Protein AF-A0A920BKD0-F1 (afdb_monomer_lite)

Structure (mmCIF, N/CA/C/O backbone):
data_AF-A0A920BKD0-F1
#
_entry.id   AF-A0A920BKD0-F1
#
loop_
_atom_site.group_PDB
_atom_site.id
_atom_site.type_symbol
_atom_site.label_atom_id
_atom_site.label_alt_id
_atom_site.label_comp_id
_atom_site.label_asym_id
_atom_site.label_entity_id
_atom_site.label_seq_id
_atom_site.pdbx_PDB_ins_code
_atom_site.Cartn_x
_atom_site.Cartn_y
_atom_site.Cartn_z
_atom_site.occupancy
_atom_site.B_iso_or_equiv
_atom_site.auth_seq_id
_atom_site.auth_comp_id
_atom_site.auth_asym_id
_atom_site.auth_atom_id
_atom_site.pdbx_PDB_model_num
ATOM 1 N N . MET A 1 1 ? 7.411 -21.152 10.111 1.00 87.44 1 MET A N 1
ATOM 2 C CA . MET A 1 1 ? 6.054 -21.267 9.535 1.00 87.44 1 MET A CA 1
ATOM 3 C C . MET A 1 1 ? 5.217 -20.117 10.068 1.00 87.44 1 MET A C 1
ATOM 5 O O . MET A 1 1 ? 5.127 -19.986 11.282 1.00 87.44 1 MET A O 1
ATOM 9 N N . LEU A 1 2 ? 4.671 -19.265 9.196 1.00 95.38 2 LEU A N 1
ATOM 10 C CA . LEU A 1 2 ? 3.698 -18.247 9.600 1.00 95.38 2 LEU A CA 1
ATOM 11 C C . LEU A 1 2 ? 2.350 -18.937 9.839 1.00 95.38 2 LEU A C 1
ATOM 13 O O . LEU A 1 2 ? 1.892 -19.672 8.970 1.00 95.38 2 LEU A O 1
ATOM 17 N N . THR A 1 3 ? 1.745 -18.735 11.008 1.00 98.00 3 THR A N 1
ATOM 18 C CA . THR A 1 3 ? 0.514 -19.442 11.408 1.00 98.00 3 THR A CA 1
ATOM 19 C C . THR A 1 3 ? -0.726 -18.557 11.388 1.00 98.00 3 THR A C 1
ATOM 21 O O . THR A 1 3 ? -1.822 -19.063 11.176 1.00 98.00 3 THR A O 1
ATOM 24 N N . GLN A 1 4 ? -0.571 -17.244 11.588 1.00 97.62 4 GLN A N 1
ATOM 25 C CA . GLN A 1 4 ? -1.667 -16.280 11.517 1.00 97.62 4 GLN A CA 1
ATOM 26 C C . GLN A 1 4 ? -1.153 -14.857 11.283 1.00 97.62 4 GLN A C 1
ATOM 28 O O . GLN A 1 4 ? -0.057 -14.501 11.719 1.00 97.62 4 GLN A O 1
ATOM 33 N N . ILE A 1 5 ? -2.000 -14.031 10.672 1.00 97.19 5 ILE A N 1
ATOM 34 C CA . ILE A 1 5 ? -1.887 -12.572 10.659 1.00 97.19 5 ILE A CA 1
ATOM 35 C C . ILE A 1 5 ? -3.174 -12.039 11.284 1.00 97.19 5 ILE A C 1
ATOM 37 O O . ILE A 1 5 ? -4.266 -12.433 10.881 1.00 97.19 5 ILE A O 1
ATOM 41 N N . LYS A 1 6 ? -3.054 -11.162 12.281 1.00 97.62 6 LYS A N 1
ATOM 42 C CA . LYS A 1 6 ? -4.201 -10.486 12.895 1.00 97.62 6 LYS A CA 1
ATOM 43 C C . LYS A 1 6 ? -4.290 -9.079 12.331 1.00 97.62 6 LYS A C 1
ATOM 45 O O . LYS A 1 6 ? -3.353 -8.302 12.486 1.00 97.62 6 LYS A O 1
ATOM 50 N N . VAL A 1 7 ? -5.415 -8.763 11.704 1.00 95.38 7 VAL A N 1
ATOM 51 C CA . VAL A 1 7 ? -5.692 -7.435 11.156 1.00 95.38 7 VAL A CA 1
ATOM 52 C C . VAL A 1 7 ? -6.826 -6.819 11.976 1.00 95.38 7 VAL A C 1
ATOM 54 O O . VAL A 1 7 ? -7.878 -7.451 12.094 1.00 95.38 7 VAL A O 1
ATOM 57 N N . PRO A 1 8 ? -6.634 -5.635 12.585 1.00 93.81 8 PRO A N 1
ATOM 58 C CA . PRO A 1 8 ? -7.705 -4.946 13.296 1.00 93.81 8 PRO A CA 1
ATOM 59 C C . PRO A 1 8 ? -8.873 -4.613 12.364 1.00 93.81 8 PRO A C 1
ATOM 61 O O . PRO A 1 8 ? -8.666 -4.147 11.245 1.00 93.81 8 PRO A O 1
ATOM 64 N N . SER A 1 9 ? -10.103 -4.820 12.838 1.00 93.69 9 SER A N 1
ATOM 65 C CA . SER A 1 9 ? -11.296 -4.37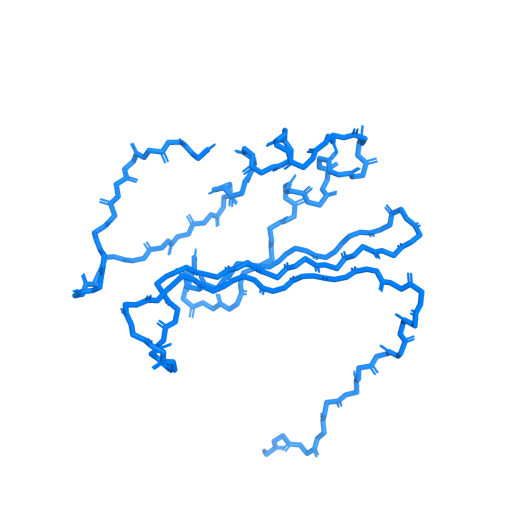5 12.116 1.00 93.69 9 SER A CA 1
ATOM 66 C C . SER A 1 9 ? -11.440 -2.860 12.236 1.00 93.69 9 SER A C 1
ATOM 68 O O . SER A 1 9 ? -11.407 -2.322 13.341 1.00 93.69 9 SER A O 1
ATOM 70 N N . VAL A 1 10 ? -11.631 -2.187 11.104 1.00 94.44 10 VAL A N 1
ATOM 71 C CA . VAL A 1 10 ? -11.807 -0.730 11.011 1.00 94.44 10 VAL A CA 1
ATOM 72 C C . VAL A 1 10 ? -13.010 -0.421 10.104 1.00 94.44 10 VAL A C 1
ATOM 74 O O . VAL A 1 10 ? -12.831 -0.016 8.960 1.00 94.44 10 VAL A O 1
ATOM 77 N N . PRO A 1 11 ? -14.250 -0.678 10.566 1.00 93.75 11 PRO A N 1
ATOM 78 C CA . PRO A 1 11 ? -15.444 -0.669 9.710 1.00 93.75 11 PRO A CA 1
ATOM 79 C C . PRO A 1 11 ? -15.772 0.70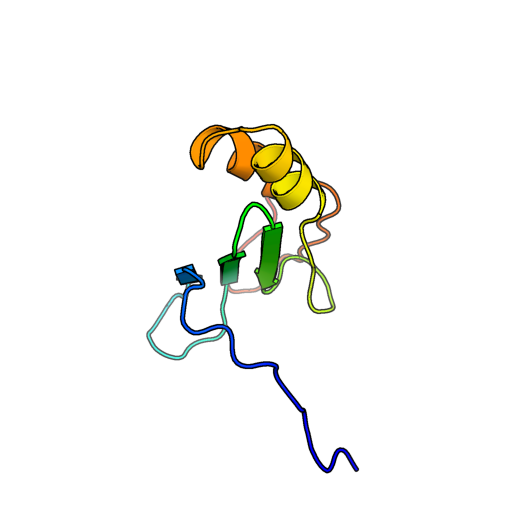9 9.121 1.00 93.75 11 PRO A C 1
ATOM 81 O O . PRO A 1 11 ? -16.331 0.784 8.032 1.00 93.75 11 PRO A O 1
ATOM 84 N N . ASP A 1 12 ? -15.382 1.782 9.811 1.00 95.06 12 ASP A N 1
ATOM 85 C CA . ASP A 1 12 ? -15.611 3.164 9.374 1.00 95.06 12 ASP A CA 1
ATOM 86 C C . ASP A 1 12 ? -14.489 3.700 8.469 1.00 95.06 12 ASP A C 1
ATOM 88 O O . ASP A 1 12 ? -14.579 4.810 7.936 1.00 95.06 12 ASP A O 1
ATOM 92 N N . ALA A 1 13 ? -13.418 2.921 8.280 1.00 96.06 13 ALA A N 1
ATOM 93 C CA . ALA A 1 13 ? -12.319 3.3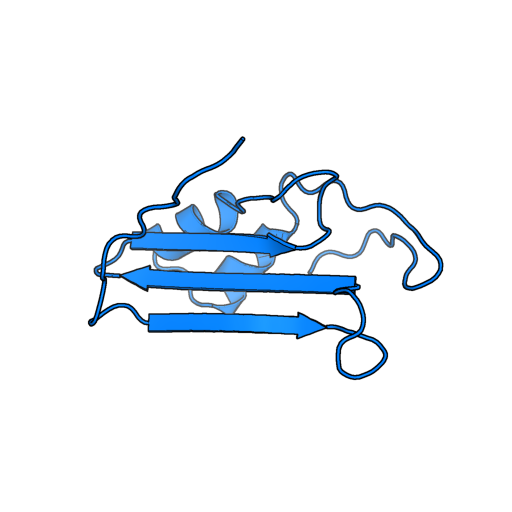15 7.416 1.00 96.06 13 ALA A CA 1
ATOM 94 C C . ALA A 1 13 ? -12.734 3.253 5.945 1.00 96.06 13 ALA A C 1
ATOM 96 O O . ALA A 1 13 ? -13.373 2.307 5.479 1.00 96.06 13 ALA A O 1
ATOM 97 N N . LYS A 1 14 ? -12.280 4.241 5.177 1.00 96.69 14 LYS A N 1
ATOM 98 C CA . LYS A 1 14 ? -12.361 4.214 3.717 1.00 96.69 14 LYS A CA 1
ATOM 99 C C . LYS A 1 14 ? -11.068 3.643 3.173 1.00 96.69 14 LYS A C 1
ATOM 101 O O . LYS A 1 14 ? -9.990 3.959 3.672 1.00 96.69 14 LYS A O 1
ATOM 106 N N . TRP A 1 15 ? -11.164 2.834 2.131 1.00 96.75 15 TRP A N 1
ATOM 107 C CA . TRP A 1 15 ? -9.995 2.255 1.492 1.00 96.75 15 TRP A CA 1
ATOM 108 C C . TRP A 1 15 ? -10.176 2.180 -0.016 1.00 96.75 15 TRP A C 1
ATOM 110 O O . TRP A 1 15 ? -11.291 2.175 -0.536 1.00 96.75 15 TRP A O 1
ATOM 120 N N . SER A 1 16 ? -9.056 2.130 -0.720 1.00 97.06 16 SER A N 1
ATOM 121 C CA . SER A 1 16 ? -9.014 1.815 -2.139 1.00 97.06 16 SER A CA 1
ATOM 122 C C . SER A 1 16 ? -7.736 1.053 -2.432 1.00 97.06 16 SER A C 1
ATOM 124 O O . SER A 1 16 ? -6.685 1.327 -1.849 1.00 97.06 16 SER A O 1
ATOM 126 N N . PHE A 1 17 ? -7.835 0.094 -3.342 1.00 97.00 17 PHE A N 1
ATOM 127 C CA . PHE A 1 17 ? -6.682 -0.574 -3.914 1.00 97.00 17 PHE A CA 1
ATOM 128 C C . PHE A 1 17 ? -6.769 -0.478 -5.427 1.00 97.00 17 PHE A C 1
ATOM 130 O O . PHE A 1 17 ? -7.723 -0.967 -6.029 1.00 97.00 17 PHE A O 1
ATOM 137 N N . GLN A 1 18 ? -5.777 0.169 -6.025 1.00 96.44 18 GLN A N 1
ATOM 138 C CA . GLN A 1 18 ? -5.663 0.317 -7.466 1.00 96.44 18 GLN A CA 1
ATOM 139 C C . GLN A 1 18 ? -4.439 -0.445 -7.941 1.00 96.44 18 GLN A C 1
ATOM 141 O O . GLN A 1 18 ? -3.354 -0.344 -7.366 1.00 96.44 18 GLN A O 1
ATOM 146 N N . LYS A 1 19 ? -4.628 -1.222 -9.002 1.00 95.25 19 LYS A N 1
ATOM 147 C CA . LYS A 1 19 ? -3.590 -2.056 -9.592 1.00 95.25 19 LYS A CA 1
ATOM 148 C C . LYS A 1 19 ? -3.502 -1.752 -11.076 1.00 95.25 19 LYS A C 1
ATOM 150 O O . LYS A 1 19 ? -4.491 -1.902 -11.786 1.00 95.25 19 LYS A O 1
ATOM 155 N N . PHE A 1 20 ? -2.316 -1.354 -11.522 1.00 93.94 20 PHE A N 1
ATOM 156 C CA . PHE A 1 20 ? -2.013 -1.194 -12.933 1.00 93.94 20 PHE A CA 1
ATOM 157 C C . PHE A 1 20 ? -1.263 -2.429 -13.435 1.00 93.94 20 PHE A C 1
ATOM 159 O O . PHE A 1 20 ? -0.199 -2.785 -12.926 1.00 93.94 20 PHE A O 1
ATOM 166 N N . ASN A 1 21 ? -1.847 -3.127 -14.405 1.00 94.31 21 ASN A N 1
ATOM 167 C CA . ASN A 1 21 ? -1.372 -4.410 -14.913 1.00 94.31 21 ASN A CA 1
ATOM 168 C C . ASN A 1 21 ? -1.744 -4.569 -16.390 1.00 94.31 21 ASN A C 1
ATOM 170 O O . ASN A 1 21 ? -2.735 -4.015 -16.859 1.00 94.31 21 ASN A O 1
ATOM 174 N N . ARG A 1 22 ? -0.952 -5.355 -17.126 1.00 91.38 22 ARG A N 1
ATOM 175 C CA . ARG A 1 22 ? -1.129 -5.533 -18.578 1.00 91.38 22 ARG A CA 1
ATOM 176 C C . ARG A 1 22 ? -2.373 -6.348 -18.923 1.00 91.38 22 ARG A C 1
ATOM 178 O O . ARG A 1 22 ? -3.054 -6.055 -19.899 1.00 91.38 22 ARG A O 1
ATOM 185 N N . ARG A 1 23 ? -2.641 -7.401 -18.151 1.00 92.88 23 ARG A N 1
ATOM 186 C CA . ARG A 1 23 ? -3.790 -8.302 -18.317 1.00 92.88 23 ARG A CA 1
ATOM 187 C C . ARG A 1 23 ? -4.359 -8.635 -16.951 1.00 92.88 23 ARG A C 1
ATOM 189 O O . ARG A 1 23 ? -3.618 -8.638 -15.968 1.00 92.88 23 ARG A O 1
ATOM 196 N N . ALA A 1 24 ? -5.655 -8.928 -16.877 1.00 86.56 24 ALA A N 1
ATOM 197 C CA . ALA A 1 24 ? -6.297 -9.327 -15.627 1.00 86.56 24 ALA A CA 1
ATOM 198 C C . ALA A 1 24 ? -5.494 -10.436 -14.919 1.00 86.56 24 ALA A C 1
ATOM 200 O O . ALA A 1 24 ? -4.997 -11.348 -15.569 1.00 86.56 24 ALA A O 1
ATOM 201 N N . GLN A 1 25 ? -5.367 -10.326 -13.592 1.00 86.19 25 GLN A N 1
ATOM 202 C CA . GLN A 1 25 ? -4.611 -11.241 -12.719 1.00 86.19 25 GLN A CA 1
ATOM 203 C C . GLN A 1 25 ? -3.072 -11.236 -12.852 1.00 86.19 25 GLN A C 1
ATOM 205 O O . GLN A 1 25 ? -2.427 -11.780 -11.956 1.00 86.19 25 GLN A O 1
ATOM 210 N N . ASP A 1 26 ? -2.465 -10.573 -13.848 1.00 91.06 26 ASP A N 1
ATOM 211 C CA . ASP A 1 26 ? -0.998 -10.390 -13.906 1.00 91.06 26 ASP A CA 1
ATOM 212 C C . ASP A 1 26 ? -0.475 -9.661 -12.658 1.00 91.06 26 ASP A C 1
ATOM 214 O O . ASP A 1 26 ? -1.231 -8.983 -11.954 1.00 91.06 26 ASP A O 1
ATOM 218 N N . TRP A 1 27 ? 0.830 -9.748 -12.387 1.00 89.69 27 TRP A N 1
ATOM 219 C CA . TRP A 1 27 ? 1.454 -8.946 -11.333 1.00 89.69 27 TRP A CA 1
ATOM 220 C C . TRP A 1 27 ? 1.273 -7.440 -11.581 1.00 89.69 27 TRP A C 1
ATOM 222 O O . TRP A 1 27 ? 1.073 -6.996 -12.713 1.00 89.69 27 TRP A O 1
ATOM 232 N N . ALA A 1 28 ? 1.279 -6.653 -10.503 1.00 91.44 28 ALA A N 1
ATOM 233 C CA . ALA A 1 28 ? 1.181 -5.203 -10.626 1.00 91.44 28 ALA A CA 1
ATOM 234 C C . ALA A 1 28 ? 2.478 -4.664 -11.238 1.00 91.44 28 ALA A C 1
ATOM 236 O O . ALA A 1 28 ? 3.550 -4.984 -10.730 1.00 91.44 28 ALA A O 1
ATOM 237 N N . ILE A 1 29 ? 2.369 -3.832 -12.276 1.00 94.50 29 ILE A N 1
ATOM 238 C CA . ILE A 1 29 ? 3.481 -2.969 -12.695 1.00 94.50 29 ILE A CA 1
ATOM 239 C C . ILE A 1 29 ? 3.723 -1.960 -11.575 1.00 94.50 29 ILE A C 1
ATOM 241 O O . ILE A 1 29 ? 4.818 -1.885 -11.034 1.00 94.50 29 ILE A O 1
ATOM 245 N N . VAL A 1 30 ? 2.656 -1.257 -11.187 1.00 94.31 30 VAL A N 1
ATOM 246 C C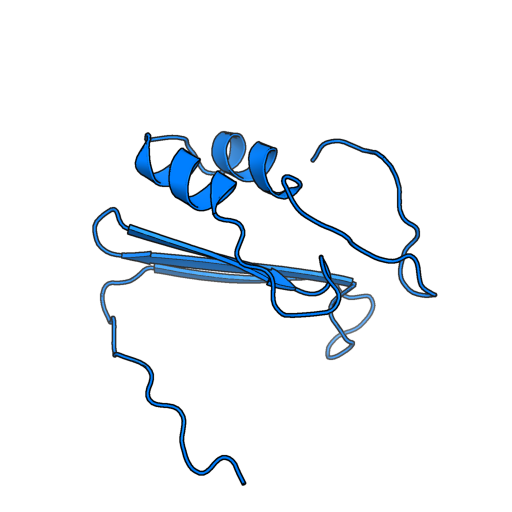A . VAL A 1 30 ? 2.565 -0.437 -9.978 1.00 94.31 30 VAL A CA 1
ATOM 247 C C . VAL A 1 30 ? 1.192 -0.680 -9.359 1.00 94.31 30 VAL A C 1
ATOM 249 O O . VAL A 1 3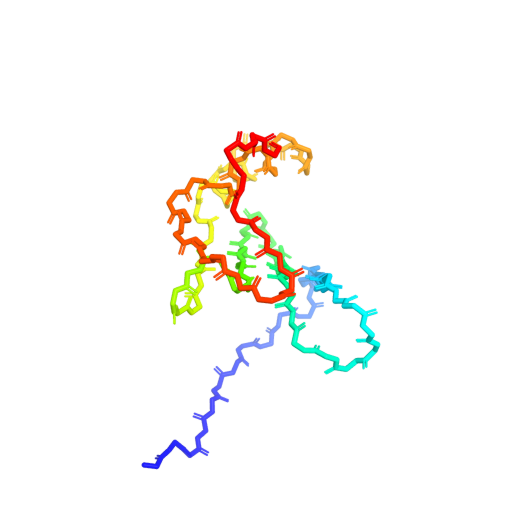0 ? 0.196 -0.886 -10.063 1.00 94.31 30 VAL A O 1
ATOM 252 N N . GLY A 1 31 ? 1.125 -0.679 -8.035 1.00 95.19 31 GLY A N 1
ATOM 253 C CA . GLY A 1 31 ? -0.138 -0.663 -7.304 1.00 95.19 31 GLY A CA 1
ATOM 254 C C . GLY A 1 31 ? -0.097 0.338 -6.163 1.00 95.19 31 GLY A C 1
ATOM 255 O O . GLY A 1 31 ? 0.973 0.636 -5.642 1.00 95.19 31 GLY A O 1
ATOM 256 N N . ALA A 1 32 ? -1.262 0.829 -5.762 1.00 97.12 32 ALA A N 1
ATOM 257 C CA . ALA A 1 32 ? -1.416 1.718 -4.622 1.00 97.12 32 ALA A CA 1
ATOM 258 C C . ALA A 1 32 ? -2.558 1.217 -3.738 1.00 97.12 32 ALA A C 1
ATOM 260 O O . ALA A 1 32 ? -3.673 0.994 -4.215 1.00 97.12 32 ALA A O 1
ATOM 261 N N . SER A 1 33 ? -2.281 1.049 -2.449 1.00 97.75 33 SER A N 1
ATOM 262 C CA . SER A 1 33 ? -3.299 0.855 -1.419 1.00 97.75 33 SER A CA 1
ATOM 263 C C . SER A 1 33 ? -3.355 2.086 -0.535 1.00 97.75 33 SER A C 1
ATOM 265 O O . SER A 1 33 ? -2.320 2.532 -0.041 1.00 97.75 33 SER A O 1
ATOM 267 N N . VAL A 1 34 ? -4.559 2.584 -0.292 1.00 97.38 34 VAL A N 1
ATOM 268 C CA . VAL A 1 34 ? -4.809 3.669 0.652 1.00 97.38 34 VAL A CA 1
ATOM 269 C C . VAL A 1 34 ? -5.874 3.213 1.633 1.00 97.38 34 VAL A C 1
ATOM 271 O O . VAL A 1 34 ? -6.887 2.642 1.230 1.00 97.38 34 VAL A O 1
ATOM 274 N N . LEU A 1 35 ? -5.655 3.501 2.908 1.00 97.38 35 LEU A N 1
ATOM 275 C CA . LEU A 1 35 ? -6.640 3.408 3.972 1.00 97.38 35 LEU A CA 1
ATOM 276 C C . LEU A 1 35 ? -6.673 4.747 4.701 1.00 97.38 35 LEU A C 1
ATOM 278 O O . LEU A 1 35 ? -5.624 5.280 5.044 1.00 97.38 35 LEU A O 1
ATOM 282 N N . VAL A 1 36 ? -7.862 5.286 4.947 1.00 95.44 36 VAL A N 1
ATOM 283 C CA . VAL A 1 36 ? -8.070 6.513 5.721 1.00 95.44 36 VAL A CA 1
ATOM 284 C C . VAL A 1 36 ? -9.060 6.219 6.834 1.00 95.44 36 VAL A C 1
ATOM 286 O O . VAL A 1 36 ? -10.144 5.688 6.585 1.00 95.44 36 VAL A O 1
ATOM 289 N N . ASN A 1 37 ? -8.691 6.573 8.060 1.00 94.75 37 ASN A N 1
ATOM 290 C CA . ASN A 1 37 ? -9.492 6.344 9.252 1.00 94.75 37 ASN A CA 1
ATOM 291 C C . ASN A 1 37 ? -9.281 7.486 10.255 1.00 94.75 37 ASN A C 1
ATOM 293 O O . ASN A 1 37 ? -8.173 7.660 10.751 1.00 94.75 37 ASN A O 1
ATOM 297 N N . ASN A 1 38 ? -10.329 8.259 10.555 1.00 87.00 38 ASN A N 1
ATOM 298 C CA . ASN A 1 38 ? -10.327 9.306 11.590 1.00 87.00 38 ASN A CA 1
ATOM 299 C C . ASN A 1 38 ? -9.107 10.253 11.562 1.00 87.00 38 ASN A C 1
ATOM 301 O O . ASN A 1 38 ? -8.468 10.490 12.583 1.00 87.00 38 ASN A O 1
ATOM 305 N N . GLY A 1 39 ? -8.763 10.783 10.383 1.00 81.44 39 GLY A N 1
ATOM 306 C CA . GLY A 1 39 ? -7.623 11.697 10.206 1.00 81.44 39 GLY A CA 1
ATOM 307 C C . GLY A 1 39 ? -6.256 11.010 10.117 1.00 81.44 39 GLY A C 1
ATOM 308 O O . GLY A 1 39 ? -5.261 11.672 9.847 1.00 81.44 39 GLY A O 1
ATOM 309 N N . GLN A 1 40 ? -6.196 9.688 10.285 1.00 89.88 40 GLN A N 1
ATOM 310 C CA . GLN A 1 40 ? -5.008 8.883 10.017 1.00 89.88 40 GLN A CA 1
ATOM 311 C C . GLN A 1 40 ? -5.095 8.261 8.625 1.00 89.88 40 GLN A C 1
ATOM 313 O O . GLN A 1 40 ? -6.186 7.946 8.140 1.00 89.88 40 GLN A O 1
ATOM 318 N N . SER A 1 41 ? -3.943 8.042 7.995 1.00 96.50 41 SER A N 1
ATOM 319 C CA . SER A 1 41 ? -3.865 7.332 6.723 1.00 96.50 41 SER A CA 1
ATOM 320 C C . SER A 1 41 ? -2.744 6.295 6.712 1.00 96.50 41 SER A C 1
ATOM 322 O O . SER A 1 41 ? -1.753 6.412 7.431 1.00 96.50 41 SER A O 1
ATOM 324 N N . GLY A 1 42 ? -2.949 5.243 5.926 1.00 97.31 42 GLY A N 1
ATOM 325 C CA . GLY A 1 42 ? -1.939 4.266 5.553 1.00 97.31 42 GLY A CA 1
ATOM 326 C C . GLY A 1 42 ? -1.867 4.204 4.035 1.00 97.31 42 GLY A C 1
ATOM 327 O O . GLY A 1 42 ? -2.874 3.898 3.395 1.00 97.31 42 GLY A O 1
ATOM 328 N N . VAL A 1 43 ? -0.705 4.495 3.459 1.00 98.00 43 VAL A N 1
ATOM 329 C CA . VAL A 1 43 ? -0.471 4.487 2.013 1.00 98.00 43 VAL A CA 1
ATOM 330 C C . VAL A 1 43 ? 0.681 3.543 1.712 1.00 98.00 43 VAL A C 1
ATOM 332 O O . VAL A 1 43 ? 1.766 3.649 2.279 1.00 98.00 43 VAL A O 1
ATOM 335 N N . SER A 1 44 ? 0.464 2.582 0.821 1.00 97.88 44 SER A N 1
ATOM 336 C CA . SER A 1 44 ? 1.516 1.651 0.409 1.00 97.88 44 SER A CA 1
ATOM 337 C C . SER A 1 44 ? 1.541 1.479 -1.096 1.00 97.88 44 SER A C 1
ATOM 339 O O . SER A 1 44 ? 0.497 1.473 -1.752 1.00 97.88 44 SER A O 1
ATOM 341 N N . LEU A 1 45 ? 2.752 1.339 -1.626 1.00 97.19 45 LEU A N 1
ATOM 342 C CA . LEU A 1 45 ? 3.012 1.191 -3.045 1.00 97.19 45 LEU A CA 1
ATOM 343 C C . LEU A 1 45 ? 3.560 -0.206 -3.325 1.00 97.19 45 LEU A C 1
ATOM 345 O O . LEU A 1 45 ? 4.481 -0.695 -2.668 1.00 97.19 45 LEU A O 1
ATOM 349 N N . VAL A 1 46 ? 2.965 -0.856 -4.315 1.00 95.62 46 VAL A N 1
ATOM 350 C CA . VAL A 1 46 ? 3.358 -2.182 -4.783 1.00 95.62 46 VAL A CA 1
ATOM 351 C C . VAL A 1 46 ? 4.359 -2.014 -5.915 1.00 95.62 46 VAL A C 1
ATOM 353 O O . VAL A 1 46 ? 4.110 -1.236 -6.833 1.00 95.62 46 VAL A O 1
ATOM 356 N N . ASN A 1 47 ? 5.446 -2.788 -5.858 1.00 93.75 47 ASN A N 1
ATOM 357 C CA . ASN A 1 47 ? 6.503 -2.824 -6.874 1.00 93.75 47 ASN A CA 1
ATOM 358 C C . ASN A 1 47 ? 7.291 -1.505 -7.036 1.00 93.75 47 ASN A C 1
ATOM 360 O O . ASN A 1 47 ? 7.951 -1.293 -8.046 1.00 93.75 47 ASN A O 1
ATOM 364 N N . MET A 1 48 ? 7.252 -0.634 -6.020 1.00 95.06 48 MET A N 1
ATOM 365 C CA . MET A 1 48 ? 8.056 0.600 -5.943 1.00 95.06 48 MET A CA 1
ATOM 366 C C . MET A 1 48 ? 9.322 0.439 -5.079 1.00 95.06 48 MET A C 1
ATOM 368 O O . MET A 1 48 ? 9.997 1.418 -4.770 1.00 95.06 48 MET A O 1
ATOM 372 N N . HIS A 1 49 ? 9.615 -0.794 -4.661 1.00 94.38 49 HIS A N 1
ATOM 373 C CA . HIS A 1 49 ? 10.821 -1.225 -3.955 1.00 94.38 49 HIS A CA 1
ATOM 374 C C . HIS A 1 49 ? 10.942 -2.755 -4.076 1.00 94.38 49 HIS A C 1
ATOM 376 O O . HIS A 1 49 ? 9.992 -3.434 -4.476 1.00 94.38 49 HIS A O 1
ATOM 382 N N . SER A 1 50 ? 12.082 -3.316 -3.665 1.00 91.56 50 SER A N 1
ATOM 383 C CA . SER A 1 50 ? 12.293 -4.772 -3.550 1.00 91.56 50 SER A CA 1
ATOM 384 C C . SER A 1 50 ? 11.449 -5.455 -2.458 1.00 91.56 50 SER A C 1
ATOM 386 O O . SER A 1 50 ? 11.353 -6.683 -2.420 1.00 91.56 50 SER A O 1
ATOM 388 N N . THR A 1 51 ? 10.822 -4.677 -1.573 1.00 92.19 51 THR A N 1
ATOM 389 C CA . THR A 1 51 ? 9.928 -5.116 -0.492 1.00 92.19 51 THR A CA 1
ATOM 390 C C . THR A 1 51 ? 8.672 -4.229 -0.455 1.00 92.19 51 THR A C 1
ATOM 392 O O . THR A 1 51 ? 8.630 -3.201 -1.134 1.00 92.19 51 THR A O 1
ATOM 395 N N . PRO A 1 52 ? 7.609 -4.596 0.292 1.00 88.94 52 PRO A N 1
ATOM 396 C CA . PRO A 1 52 ? 6.448 -3.720 0.451 1.00 88.94 52 PRO A CA 1
ATOM 397 C C . PRO A 1 52 ? 6.849 -2.331 0.970 1.00 88.94 52 PRO A C 1
ATOM 399 O O . PRO A 1 52 ? 7.481 -2.226 2.020 1.00 88.94 52 PRO A O 1
ATOM 402 N N . PHE A 1 53 ? 6.462 -1.276 0.249 1.00 96.44 53 PHE A N 1
ATOM 403 C CA . PHE A 1 53 ? 6.853 0.100 0.551 1.00 96.44 53 PHE A CA 1
ATOM 404 C C . PHE A 1 53 ? 5.680 0.903 1.106 1.00 96.44 53 PHE A C 1
ATOM 406 O O . PHE A 1 53 ? 4.607 0.941 0.502 1.00 96.44 53 PHE A O 1
ATOM 413 N N . ARG A 1 54 ? 5.892 1.573 2.240 1.00 97.75 54 ARG A N 1
ATOM 414 C CA . ARG A 1 54 ? 4.923 2.491 2.846 1.00 97.75 54 ARG A CA 1
ATOM 415 C C . ARG A 1 54 ? 5.316 3.931 2.518 1.00 97.75 54 ARG A C 1
ATOM 417 O O . ARG A 1 54 ? 6.396 4.365 2.901 1.00 97.75 54 ARG A O 1
ATOM 424 N N . ALA A 1 55 ? 4.441 4.662 1.834 1.00 97.94 55 ALA A N 1
ATOM 425 C CA . ALA A 1 55 ? 4.713 6.014 1.351 1.00 97.94 55 ALA A CA 1
ATOM 426 C C . ALA A 1 55 ? 4.379 7.062 2.427 1.00 97.94 55 ALA A C 1
ATOM 428 O O . ALA A 1 55 ? 3.355 7.742 2.356 1.00 97.94 55 ALA A O 1
ATOM 429 N N . THR A 1 56 ? 5.242 7.189 3.438 1.00 97.81 56 THR A N 1
ATOM 430 C CA . THR A 1 56 ? 5.012 8.082 4.591 1.00 97.81 56 THR A CA 1
ATOM 431 C C . THR A 1 56 ? 4.892 9.553 4.198 1.00 97.81 56 THR A C 1
ATOM 433 O O . THR A 1 56 ? 4.086 10.259 4.787 1.00 97.81 56 THR A O 1
ATOM 436 N N . ALA A 1 57 ? 5.596 10.001 3.154 1.00 97.81 57 ALA A N 1
ATOM 437 C CA . ALA A 1 57 ? 5.479 11.374 2.653 1.00 97.81 57 ALA A CA 1
ATOM 438 C C . ALA A 1 57 ? 4.051 11.709 2.168 1.00 97.81 57 ALA A C 1
ATOM 440 O O . ALA A 1 57 ? 3.560 12.819 2.367 1.00 97.81 57 ALA A O 1
ATOM 441 N N . VAL A 1 58 ? 3.343 10.733 1.585 1.00 97.69 58 VAL A N 1
ATOM 442 C CA . VAL A 1 58 ? 1.929 10.889 1.198 1.00 97.69 58 VAL A CA 1
ATOM 443 C C . VAL A 1 58 ? 1.041 10.944 2.442 1.00 97.69 58 VAL A C 1
ATOM 445 O O . VAL A 1 58 ? 0.129 11.765 2.516 1.00 97.69 58 VAL A O 1
ATOM 448 N N . GLU A 1 59 ? 1.312 10.093 3.435 1.00 97.81 59 GLU A N 1
ATOM 449 C CA . GLU A 1 59 ? 0.569 10.077 4.703 1.00 97.81 59 GLU A CA 1
ATOM 450 C C . GLU A 1 59 ? 0.700 11.410 5.459 1.00 97.81 59 GLU A C 1
ATOM 452 O O . GLU A 1 59 ? -0.294 11.932 5.966 1.00 97.81 59 GLU A O 1
ATOM 457 N N . GLU A 1 60 ? 1.903 11.989 5.488 1.00 97.31 60 GLU A N 1
ATOM 458 C CA . GLU A 1 60 ? 2.205 13.294 6.089 1.00 97.31 60 GLU A CA 1
ATOM 459 C C . GLU A 1 60 ? 1.508 14.447 5.356 1.00 97.31 60 GLU A C 1
ATOM 461 O O . GLU A 1 60 ? 0.960 15.349 5.997 1.00 97.31 60 GLU A O 1
ATOM 466 N N . ALA A 1 61 ? 1.464 14.403 4.020 1.00 96.75 61 ALA A N 1
ATOM 467 C CA . ALA A 1 61 ? 0.730 15.381 3.224 1.00 96.75 61 ALA A CA 1
ATOM 468 C C . ALA A 1 61 ? -0.777 15.328 3.528 1.00 96.75 61 ALA A C 1
ATOM 470 O O . ALA A 1 61 ? -1.389 16.364 3.796 1.00 96.75 61 ALA A O 1
ATOM 471 N N . ILE A 1 62 ? -1.368 14.126 3.575 1.00 95.69 62 ILE A N 1
ATOM 472 C CA . ILE A 1 62 ? -2.781 13.931 3.947 1.00 95.69 62 ILE A CA 1
ATOM 473 C C . ILE A 1 62 ? -3.046 14.462 5.360 1.00 95.69 62 ILE A C 1
ATOM 475 O O . ILE A 1 62 ? -4.023 15.180 5.574 1.00 95.69 62 ILE A O 1
ATOM 479 N N . ALA A 1 63 ? -2.178 14.143 6.325 1.00 96.00 63 ALA A N 1
ATOM 480 C CA . ALA A 1 63 ? -2.309 14.616 7.704 1.00 96.00 63 ALA A CA 1
ATOM 481 C C . ALA A 1 63 ? -2.219 16.149 7.813 1.00 96.00 63 ALA A C 1
ATOM 483 O O . ALA A 1 63 ? -2.840 16.744 8.692 1.00 96.00 63 ALA A O 1
ATOM 484 N N . SER A 1 64 ? -1.494 16.785 6.890 1.00 95.62 64 SER A N 1
ATOM 485 C CA . SER A 1 64 ? -1.367 18.244 6.776 1.00 95.62 64 SER A CA 1
ATOM 486 C C . SER A 1 64 ? -2.533 18.904 6.022 1.00 95.62 64 SER A C 1
ATOM 488 O O . SER A 1 64 ? -2.531 20.118 5.829 1.00 95.62 64 SER A O 1
ATOM 490 N N . GLY A 1 65 ? -3.541 18.129 5.607 1.00 95.00 65 GLY A N 1
ATOM 491 C CA . GLY A 1 65 ? -4.748 18.619 4.938 1.00 95.00 65 GLY A CA 1
ATOM 492 C C . GLY A 1 65 ? -4.653 18.716 3.415 1.00 95.00 65 GLY A C 1
ATOM 493 O O . GLY A 1 65 ? -5.556 19.285 2.801 1.00 95.00 65 GLY A O 1
ATOM 494 N N . ALA A 1 66 ? -3.605 18.156 2.802 1.00 96.12 66 ALA A N 1
ATOM 495 C CA . ALA A 1 66 ? -3.491 18.089 1.351 1.00 96.12 66 ALA A CA 1
ATOM 496 C C . ALA A 1 66 ? -4.641 17.271 0.745 1.00 96.12 66 ALA A C 1
ATOM 498 O O . ALA A 1 66 ? -5.067 16.243 1.287 1.00 96.12 66 ALA A O 1
ATOM 499 N N . ASN A 1 67 ? -5.131 17.703 -0.414 1.00 94.94 67 ASN A N 1
ATOM 500 C CA . ASN A 1 67 ? -6.082 16.908 -1.180 1.00 94.94 67 ASN A CA 1
ATOM 501 C C . ASN A 1 67 ? -5.382 15.719 -1.872 1.00 94.94 67 ASN A C 1
ATOM 503 O O . ASN A 1 67 ? -4.156 15.611 -1.895 1.00 94.94 67 ASN A O 1
ATOM 507 N N . ALA A 1 68 ? -6.164 14.810 -2.464 1.00 93.19 68 ALA A N 1
ATOM 508 C CA . ALA A 1 68 ? -5.627 13.589 -3.071 1.00 93.19 68 ALA A CA 1
ATOM 509 C C . ALA A 1 68 ? -4.572 13.852 -4.163 1.00 93.19 68 ALA A C 1
ATOM 511 O O . ALA A 1 68 ? -3.618 13.086 -4.270 1.00 93.19 68 ALA A O 1
ATOM 512 N N . LYS A 1 69 ? -4.727 14.927 -4.949 1.00 96.00 69 LYS A N 1
ATOM 513 C CA . LYS A 1 69 ? -3.766 15.294 -5.994 1.00 96.00 69 LYS A CA 1
ATOM 514 C C . LYS A 1 69 ? -2.451 15.760 -5.370 1.00 96.00 69 LYS A C 1
ATOM 516 O O . LYS A 1 69 ? -1.411 15.194 -5.675 1.00 96.00 69 LYS A O 1
ATOM 521 N N . GLU A 1 70 ? -2.511 16.735 -4.471 1.00 96.75 70 GLU A N 1
ATOM 522 C CA . GLU A 1 70 ? -1.335 17.295 -3.784 1.00 96.75 70 GLU A CA 1
ATOM 523 C C . GLU A 1 70 ? -0.558 16.220 -3.012 1.00 96.75 70 GLU A C 1
ATOM 525 O O . GLU A 1 70 ? 0.665 16.148 -3.086 1.00 96.75 70 GLU A O 1
ATOM 530 N N . ALA A 1 71 ? -1.265 15.329 -2.312 1.00 96.69 71 ALA A N 1
ATOM 531 C CA . ALA A 1 71 ? -0.627 14.229 -1.602 1.00 96.69 71 ALA A CA 1
ATOM 532 C C . ALA A 1 71 ? 0.047 13.233 -2.564 1.00 96.69 71 ALA A C 1
ATOM 534 O O . ALA A 1 71 ? 1.125 12.722 -2.262 1.00 96.69 71 ALA A O 1
ATOM 535 N N . SER A 1 72 ? -0.557 12.964 -3.729 1.00 95.50 72 SER A N 1
ATOM 536 C CA . SER A 1 72 ? -0.009 12.011 -4.705 1.00 95.50 72 SER A CA 1
ATOM 537 C C . SER A 1 72 ? 1.314 12.459 -5.331 1.00 95.50 72 SER A C 1
ATOM 539 O O . SER A 1 72 ? 2.133 11.604 -5.661 1.00 95.50 72 SER A O 1
ATOM 541 N N . GLU A 1 73 ? 1.578 13.767 -5.388 1.00 96.56 73 GLU A N 1
ATOM 542 C CA . GLU A 1 73 ? 2.851 14.330 -5.872 1.00 96.56 73 GLU A CA 1
ATOM 543 C C . GLU A 1 73 ? 4.042 13.902 -4.986 1.00 96.56 73 GLU A C 1
ATOM 545 O O . GLU A 1 73 ? 5.189 13.889 -5.425 1.00 96.56 73 GLU A O 1
ATOM 550 N N . GLN A 1 74 ? 3.785 13.481 -3.739 1.00 97.31 74 GLN A N 1
ATOM 551 C CA . GLN A 1 74 ? 4.812 12.981 -2.817 1.00 97.31 74 GLN A CA 1
ATOM 552 C C . GLN A 1 74 ? 5.075 11.470 -2.955 1.00 97.31 74 GLN A C 1
ATOM 554 O O . GLN A 1 74 ? 5.959 10.932 -2.288 1.00 97.31 74 GLN A O 1
ATOM 559 N N . ALA A 1 75 ? 4.327 10.753 -3.803 1.00 95.94 75 ALA A N 1
ATOM 560 C CA . ALA A 1 75 ? 4.352 9.288 -3.851 1.00 95.94 75 ALA A CA 1
ATOM 561 C C . ALA A 1 75 ? 5.697 8.697 -4.299 1.00 95.94 75 ALA A C 1
ATOM 563 O O . ALA A 1 75 ? 6.031 7.582 -3.906 1.00 95.94 75 ALA A O 1
ATOM 564 N N . ALA A 1 76 ? 6.474 9.430 -5.100 1.00 93.88 76 ALA A N 1
ATOM 565 C CA . ALA A 1 76 ? 7.776 8.973 -5.583 1.00 93.88 76 ALA A CA 1
ATOM 566 C C . ALA A 1 76 ? 8.894 9.074 -4.527 1.00 93.88 76 ALA A C 1
ATOM 568 O O . ALA A 1 76 ? 9.953 8.461 -4.695 1.00 93.88 76 ALA A O 1
ATOM 569 N N . ILE A 1 77 ? 8.687 9.831 -3.443 1.00 96.31 77 ILE A N 1
ATOM 570 C CA . ILE A 1 77 ? 9.711 10.068 -2.421 1.00 96.31 77 ILE A CA 1
ATOM 571 C C . ILE A 1 77 ? 10.097 8.750 -1.747 1.00 96.31 77 ILE A C 1
ATOM 573 O O . ILE A 1 77 ? 9.254 8.051 -1.189 1.00 96.31 77 ILE A O 1
ATOM 577 N N . GLY A 1 78 ? 11.394 8.432 -1.782 1.00 94.75 78 GLY A N 1
ATOM 578 C CA . GLY A 1 78 ? 11.955 7.231 -1.159 1.00 94.75 78 GLY A CA 1
ATOM 579 C C . GLY A 1 78 ? 11.683 5.929 -1.916 1.00 94.75 78 GLY A C 1
ATOM 580 O O . GLY A 1 78 ? 11.950 4.862 -1.375 1.00 94.75 78 GLY A O 1
ATOM 581 N N . THR A 1 79 ? 11.146 5.996 -3.137 1.00 95.12 79 THR A N 1
ATOM 582 C CA . THR A 1 79 ? 10.930 4.803 -3.965 1.00 95.12 79 THR A CA 1
ATOM 583 C C . THR A 1 79 ? 12.210 4.376 -4.688 1.00 95.12 79 THR A C 1
ATOM 585 O O . THR A 1 79 ? 12.994 5.212 -5.135 1.00 95.12 79 THR A O 1
ATOM 588 N N . GLU A 1 80 ? 12.393 3.064 -4.846 1.00 94.38 80 GLU A N 1
ATOM 589 C CA . GLU A 1 80 ? 13.487 2.446 -5.610 1.00 94.38 80 GLU A CA 1
ATOM 590 C C . GLU A 1 80 ? 12.927 1.363 -6.560 1.00 94.38 80 GLU A C 1
ATOM 592 O O . GLU A 1 80 ? 13.186 0.166 -6.383 1.00 94.38 80 GLU A O 1
ATOM 597 N N . PRO A 1 81 ? 12.092 1.739 -7.551 1.00 92.44 81 PRO A N 1
ATOM 598 C CA . PRO A 1 81 ? 11.566 0.785 -8.520 1.00 92.44 81 PRO A CA 1
ATOM 599 C C . PRO A 1 81 ? 12.677 0.227 -9.421 1.00 92.44 81 PRO A C 1
ATOM 601 O O . PRO A 1 81 ? 13.736 0.832 -9.595 1.00 92.44 81 PRO A O 1
ATOM 604 N N . THR A 1 82 ? 12.419 -0.916 -10.056 1.00 90.00 82 THR A N 1
ATOM 605 C CA . THR A 1 82 ? 13.323 -1.536 -11.035 1.00 90.00 82 THR A CA 1
ATOM 606 C C . THR A 1 82 ? 12.686 -1.572 -12.423 1.00 90.00 82 THR A C 1
ATOM 608 O O . THR A 1 82 ? 11.467 -1.629 -12.562 1.00 90.00 82 THR A O 1
ATOM 611 N N . SER A 1 83 ? 13.515 -1.519 -13.471 1.00 91.50 83 SER A N 1
ATOM 612 C CA . SER A 1 83 ? 13.038 -1.763 -14.840 1.00 91.50 83 SER A CA 1
ATOM 613 C C . SER A 1 83 ? 12.883 -3.260 -15.072 1.00 91.50 83 SER A C 1
ATOM 615 O O . SER A 1 83 ? 13.753 -4.036 -14.671 1.00 91.50 83 SER A O 1
ATOM 617 N N . ASP A 1 84 ? 11.836 -3.661 -15.782 1.00 90.31 84 ASP A N 1
ATOM 618 C CA . ASP A 1 84 ? 11.622 -5.043 -16.194 1.00 90.31 84 ASP A CA 1
ATOM 619 C C . ASP A 1 84 ? 10.938 -5.128 -17.572 1.00 90.31 84 ASP A C 1
ATOM 621 O O . ASP A 1 84 ? 10.802 -4.148 -18.306 1.00 90.31 84 ASP A O 1
ATOM 625 N N . ILE A 1 85 ? 10.512 -6.333 -17.951 1.00 91.44 85 ILE A N 1
ATOM 626 C CA . ILE A 1 85 ? 9.801 -6.580 -19.214 1.00 91.44 85 ILE A CA 1
ATOM 627 C C . ILE A 1 85 ? 8.418 -5.909 -19.286 1.00 91.44 85 ILE A C 1
ATOM 629 O O . ILE A 1 85 ? 7.822 -5.835 -20.362 1.00 91.44 85 ILE A O 1
ATOM 633 N N . ASN A 1 86 ? 7.875 -5.463 -18.153 1.00 90.19 86 ASN A N 1
ATOM 634 C CA . ASN A 1 86 ? 6.564 -4.845 -18.060 1.00 90.19 86 ASN A CA 1
ATOM 635 C C . ASN A 1 86 ? 6.640 -3.321 -18.170 1.00 90.19 86 ASN A C 1
ATOM 637 O O . ASN A 1 86 ? 5.729 -2.742 -18.768 1.00 90.19 86 ASN A O 1
ATOM 641 N N . ALA A 1 87 ? 7.694 -2.694 -17.634 1.00 90.56 87 ALA A N 1
ATOM 642 C CA . ALA A 1 87 ? 7.934 -1.256 -17.722 1.00 90.56 87 ALA A CA 1
ATOM 643 C C . ALA A 1 87 ? 9.417 -0.876 -17.542 1.00 90.56 87 ALA A C 1
ATOM 645 O O . ALA A 1 87 ? 10.169 -1.513 -16.807 1.00 90.56 87 ALA A O 1
ATOM 646 N N . SER A 1 88 ? 9.825 0.222 -18.179 1.00 89.88 88 SER A N 1
ATOM 647 C CA . SER A 1 88 ? 11.120 0.868 -17.948 1.00 89.88 88 SER A CA 1
ATOM 648 C C . SER A 1 88 ? 11.025 1.922 -16.847 1.00 89.88 88 SER A C 1
ATOM 650 O O . SER A 1 88 ? 10.012 2.611 -16.734 1.00 89.88 88 SER A O 1
ATOM 652 N N . LEU A 1 89 ? 12.118 2.131 -16.117 1.00 88.38 89 LEU A N 1
ATOM 653 C CA . LEU A 1 89 ? 12.283 3.309 -15.273 1.00 88.38 89 LEU A CA 1
ATOM 654 C C . LEU A 1 89 ? 12.365 4.563 -16.138 1.00 88.38 89 LEU A C 1
ATOM 656 O O . LEU A 1 89 ? 13.142 4.630 -17.089 1.00 88.38 89 LEU A O 1
ATOM 660 N N . SER A 1 90 ? 11.596 5.576 -15.769 1.00 80.12 90 SER A N 1
ATOM 661 C CA . SER A 1 90 ? 11.723 6.918 -16.319 1.00 80.12 90 SER A CA 1
ATOM 662 C C . SER A 1 90 ? 11.747 7.916 -15.176 1.00 80.12 90 SER A C 1
ATOM 664 O O . SER A 1 90 ? 10.892 7.853 -14.294 1.00 80.12 90 SER A O 1
ATOM 666 N N . THR A 1 91 ? 12.686 8.858 -15.207 1.00 60.03 91 THR A N 1
ATOM 667 C CA . THR A 1 91 ? 12.695 10.003 -14.294 1.00 60.03 91 THR A CA 1
ATOM 668 C C . THR A 1 91 ? 11.584 10.966 -14.710 1.00 60.03 91 THR A C 1
ATOM 670 O O . THR A 1 91 ? 11.821 11.909 -15.460 1.00 60.03 91 THR A O 1
ATOM 673 N N . VAL A 1 92 ? 10.350 10.696 -14.292 1.00 44.12 92 VAL A N 1
ATOM 674 C CA . VAL A 1 92 ? 9.215 11.603 -14.483 1.00 44.12 92 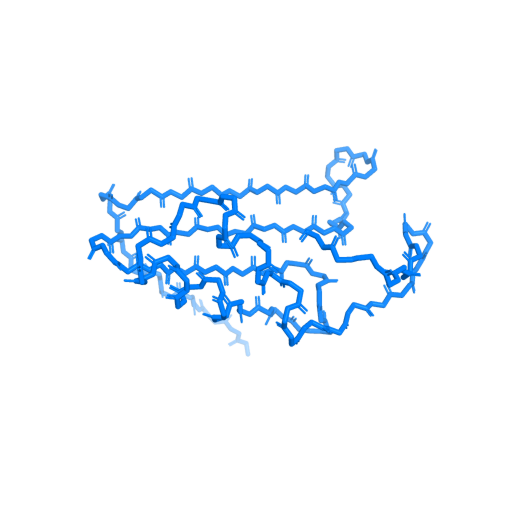VAL A CA 1
ATOM 675 C C . VAL A 1 92 ? 8.532 11.772 -13.133 1.00 44.12 92 VAL A C 1
ATOM 677 O O . VAL A 1 92 ? 8.130 10.788 -12.516 1.00 44.12 92 VAL A O 1
ATOM 680 N N . ASN A 1 93 ? 8.457 13.020 -12.669 1.00 45.03 93 ASN A N 1
ATOM 681 C CA . ASN A 1 93 ? 7.708 13.395 -11.472 1.00 45.03 93 ASN A CA 1
ATOM 682 C C . ASN A 1 93 ? 6.219 13.098 -11.711 1.00 45.03 93 ASN A C 1
ATOM 684 O O . ASN A 1 93 ? 5.677 13.522 -12.735 1.00 45.03 93 ASN A O 1
ATOM 688 N N . ILE A 1 94 ? 5.613 12.334 -10.800 1.00 52.19 94 ILE A N 1
ATOM 689 C CA . ILE A 1 94 ? 4.190 11.956 -10.795 1.00 52.19 94 ILE A CA 1
ATOM 690 C C . ILE A 1 94 ? 3.353 13.150 -10.334 1.00 52.19 94 ILE A C 1
ATOM 692 O O . ILE A 1 94 ? 3.808 13.834 -9.390 1.00 52.19 94 ILE A O 1
#

Secondary structure (DSSP, 8-state):
----------TT-EEEEEEE-SSTTSPPSEEEEEEEETTEEEEEEESSSSS-EE-HHHHHHHHTT--HHHHHTTTTTT------SS--------

Radius of gyration: 14.71 Å; chains: 1; bounding box: 29×40×32 Å

Sequence (94 aa):
MLTQIKVPSVPDAKWSFQKFNRRAQDWAIVGASVLVNNGQSGVSLVNMHSTPFRATAVEEAIASGANAKEASEQAAIGTEPTSDINASLSTVNI

Foldseek 3Di:
DDDDDDDDDQPVKDKDKDADDDDPPDHGPKIWIWIDHPLFIWIWMDQQAPDTGTQVQLRVCSSVVHDPVRSVLSRNPPTDHDADPGHHDDPDRD

pLDDT: mean 92.36, std 9.62, range [44.12, 98.0]